Protein AF-A0A2E0RNN4-F1 (afdb_monomer)

Foldseek 3Di:
DDDDDDPPPPDPDPPDPDDDDDDPVRCVVQQDLAAEQEAEPVDPRHPVVVVVVVPDPVSCVRNCNVVVRYHYDHQLVPPPPVRVVSVVVVVVVSVVVVVVVVD

Sequence (103 aa):
MDSSSPASNPEPDEGDNRLREVSYERLDVLAADVMVRLVVPGGEFDEATLAALAEDPLYEEFPAVASGQVVDVDSFAGQGYAGMNALADELERLVAELNTIAG

Radius of gyration: 17.57 Å; Cα contacts (8 Å, |Δi|>4): 78; chains: 1; bounding box: 56×35×47 Å

Solvent-accessible surface area (backbone atoms only — not comparable to full-atom values): 6509 Å² total; per-residue (Å²): 134,91,77,86,70,77,81,74,73,78,72,83,76,88,84,65,93,77,76,78,92,73,56,86,93,50,52,73,82,64,63,34,78,61,41,79,44,65,33,26,88,92,48,89,45,16,70,68,49,53,53,56,49,70,71,38,74,72,49,56,70,28,52,7,51,66,69,66,34,62,45,82,40,77,50,36,86,86,50,59,71,65,20,54,49,53,48,50,54,51,52,52,52,51,54,51,53,55,55,63,74,76,108

Mean predicted aligned error: 10.87 Å

Secondary structure (DSSP, 8-state):
--------PPP--TT--S-----GGGGGGG--SSEEEEE-TTSTT-HHHHHHHTT-HHHHTSHHHHTT-EEEEE--TTSHHHHHHHHHHHHHHHHHHHHHH--

Nearest PDB structures (foldseek):
  2chu-assembly1_A  TM=5.641E-01  e=1.256E+00  Campylobacter jejuni
  5mbu-assembly2_B  TM=5.741E-01  e=1.747E+00  Campylobacter jejuni
  2chu-assembly2_B  TM=5.457E-01  e=1.867E+00  Campylobacter jejuni
  5oah-assembly2_B  TM=5.808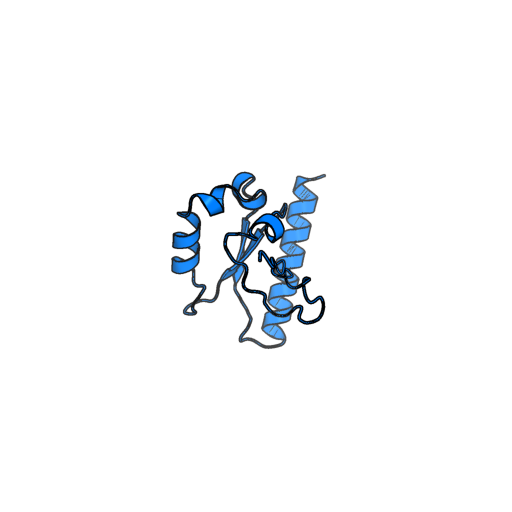E-01  e=2.276E+00  Campylobacter jejuni
  7ums-assembly1_e  TM=3.478E-01  e=4.409E+00  Rotavirus

Structure (mmCIF, N/CA/C/O backbone):
data_AF-A0A2E0RNN4-F1
#
_entry.id   AF-A0A2E0RNN4-F1
#
loop_
_atom_site.group_PDB
_atom_site.id
_atom_site.type_symbol
_atom_site.label_atom_id
_atom_site.label_alt_id
_atom_site.label_comp_id
_atom_site.label_asym_id
_atom_site.label_entity_id
_atom_site.label_seq_id
_atom_site.pdbx_PDB_ins_code
_atom_site.Cartn_x
_atom_site.Cartn_y
_atom_site.Cartn_z
_atom_site.occupancy
_atom_site.B_iso_or_equiv
_atom_site.auth_seq_id
_atom_site.auth_comp_id
_atom_site.auth_asym_id
_atom_site.auth_atom_id
_atom_site.pdbx_PDB_model_num
ATOM 1 N N . MET A 1 1 ? -37.077 -23.885 -24.760 1.00 47.22 1 MET A N 1
ATOM 2 C CA . MET A 1 1 ? -36.433 -24.770 -23.774 1.00 47.22 1 MET A CA 1
ATOM 3 C C . MET A 1 1 ? -35.321 -23.959 -23.164 1.00 47.22 1 MET A C 1
ATOM 5 O O . MET A 1 1 ? -34.410 -23.572 -23.880 1.00 47.22 1 MET A O 1
ATOM 9 N N . ASP A 1 2 ? -35.520 -23.592 -21.906 1.00 45.84 2 ASP A N 1
ATOM 10 C CA . ASP A 1 2 ? -34.534 -22.926 -21.068 1.00 45.84 2 ASP A CA 1
ATOM 11 C C . ASP A 1 2 ? -33.415 -23.925 -20.756 1.00 45.84 2 ASP A C 1
ATOM 13 O O . ASP A 1 2 ? -33.680 -25.098 -20.480 1.00 45.84 2 ASP A O 1
ATOM 17 N N . SER A 1 3 ? -32.167 -23.501 -20.865 1.00 44.75 3 SER A N 1
ATOM 18 C CA . SER A 1 3 ? -31.015 -24.262 -20.385 1.00 44.75 3 SER A CA 1
ATOM 19 C C . SER A 1 3 ? -29.989 -23.246 -19.937 1.00 44.75 3 SER A C 1
ATOM 21 O O . SER A 1 3 ? -29.049 -22.900 -20.646 1.00 44.75 3 SER A O 1
ATOM 23 N N . SER A 1 4 ? -30.251 -22.721 -18.747 1.00 49.09 4 SER A N 1
ATOM 24 C CA . SER A 1 4 ? -29.269 -22.053 -17.919 1.00 49.09 4 SER A CA 1
ATOM 25 C C . SER A 1 4 ? -28.134 -23.044 -17.633 1.00 49.09 4 SER A C 1
ATOM 27 O O . SER A 1 4 ? -28.327 -24.028 -1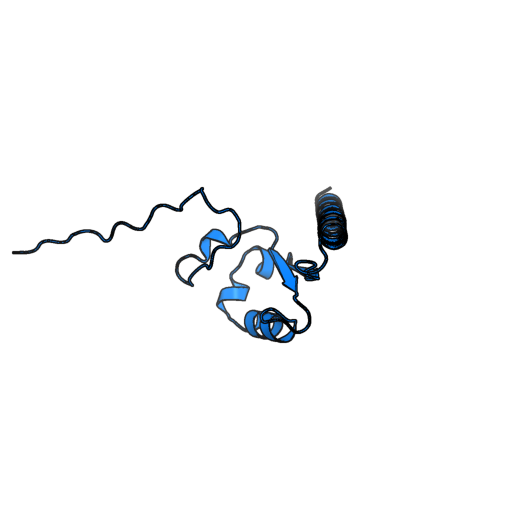6.920 1.00 49.09 4 SER A O 1
ATOM 29 N N . SER A 1 5 ? -26.947 -22.798 -18.177 1.00 49.19 5 SER A N 1
ATOM 30 C CA . SER A 1 5 ? -25.719 -23.236 -17.517 1.00 49.19 5 SER A CA 1
ATOM 31 C C . SER A 1 5 ? -25.315 -22.093 -16.5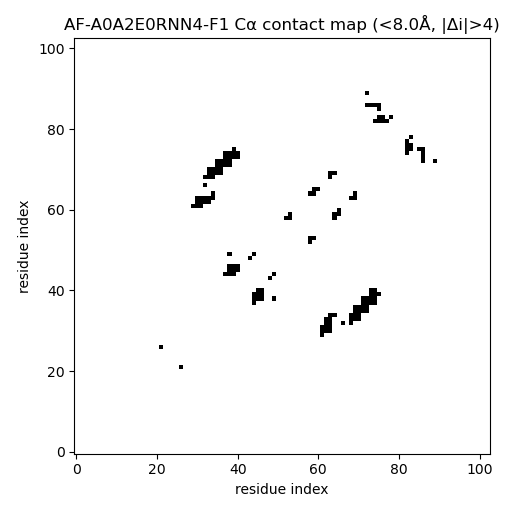92 1.00 49.19 5 SER A C 1
ATOM 33 O O . SER A 1 5 ? -25.102 -20.987 -17.097 1.00 49.19 5 SER A O 1
ATOM 35 N N . PRO A 1 6 ? -25.258 -22.285 -15.262 1.00 44.41 6 PRO A N 1
ATOM 36 C CA . PRO A 1 6 ? -24.675 -21.268 -14.406 1.00 44.41 6 PRO A CA 1
ATOM 37 C C . PRO A 1 6 ? -23.226 -21.095 -14.858 1.00 44.41 6 PRO A C 1
ATOM 39 O O . PRO A 1 6 ? -22.502 -22.083 -14.997 1.00 44.41 6 PRO A O 1
ATOM 42 N N . ALA A 1 7 ? -22.827 -19.856 -15.148 1.00 45.69 7 ALA A N 1
ATOM 43 C CA . ALA A 1 7 ? -21.423 -19.520 -15.281 1.00 45.69 7 ALA A CA 1
ATOM 44 C C . ALA A 1 7 ? -20.757 -19.974 -13.980 1.00 45.69 7 ALA A C 1
ATOM 46 O O . ALA A 1 7 ? -21.003 -19.402 -12.919 1.00 45.69 7 ALA A O 1
ATOM 47 N N . SER A 1 8 ? -20.014 -21.077 -14.041 1.00 44.91 8 SER A N 1
ATOM 48 C CA . SER A 1 8 ? -19.155 -21.490 -12.947 1.00 44.91 8 SER A CA 1
ATOM 49 C C . SER A 1 8 ? -18.188 -20.338 -12.729 1.00 44.91 8 SER A C 1
ATOM 51 O O . SER A 1 8 ? -17.309 -20.114 -13.560 1.00 44.91 8 SER A O 1
ATOM 53 N N . ASN A 1 9 ? -18.396 -19.571 -11.657 1.00 47.72 9 ASN A N 1
ATOM 54 C CA . ASN A 1 9 ? -17.371 -18.665 -11.167 1.00 47.72 9 ASN A CA 1
ATOM 55 C C . ASN A 1 9 ? -16.109 -19.516 -11.003 1.00 47.72 9 ASN A C 1
ATOM 57 O O . ASN A 1 9 ? -16.181 -20.525 -10.294 1.00 47.72 9 ASN A O 1
ATOM 61 N N . PRO A 1 10 ? -14.998 -19.190 -11.682 1.00 46.47 10 PRO A N 1
ATOM 62 C CA . PRO A 1 10 ? -13.769 -19.925 -11.468 1.00 46.47 10 PRO A CA 1
ATOM 63 C C . PRO A 1 10 ? -13.421 -19.805 -9.984 1.00 46.47 10 PRO A C 1
ATOM 65 O O . PRO A 1 10 ? -13.305 -18.694 -9.456 1.00 46.47 10 PRO A O 1
ATOM 68 N N . GLU A 1 11 ? -13.321 -20.952 -9.308 1.00 49.72 11 GLU A N 1
ATOM 69 C CA . GLU A 1 11 ? -12.798 -21.005 -7.948 1.00 49.72 11 GLU A CA 1
ATOM 70 C C . GLU A 1 11 ? -11.431 -20.308 -7.936 1.00 49.72 11 GLU A C 1
ATOM 72 O O . GLU A 1 11 ? -10.687 -20.384 -8.923 1.00 49.72 11 GLU A O 1
ATOM 77 N N . PRO A 1 12 ? -11.110 -19.547 -6.878 1.00 50.25 12 PRO A N 1
ATOM 78 C CA . PRO A 1 12 ? -9.815 -18.906 -6.781 1.00 50.25 12 PRO A CA 1
ATOM 79 C C . PRO A 1 12 ? -8.725 -19.982 -6.823 1.00 50.25 12 PRO A C 1
ATOM 81 O O . PRO A 1 12 ? -8.583 -20.759 -5.890 1.00 50.25 12 PRO A O 1
ATOM 84 N N . ASP A 1 13 ? -7.981 -20.010 -7.928 1.00 50.31 13 ASP A N 1
ATOM 85 C CA . ASP A 1 13 ? -6.767 -20.804 -8.081 1.00 50.31 13 ASP A CA 1
ATOM 86 C C . ASP A 1 13 ? -5.774 -20.387 -6.985 1.00 50.31 13 ASP A C 1
ATOM 88 O O . ASP A 1 13 ? -5.257 -19.269 -6.991 1.00 50.31 13 ASP A O 1
ATOM 92 N N . GLU A 1 14 ? -5.569 -21.269 -6.006 1.00 48.03 14 GLU A N 1
ATOM 93 C CA . GLU A 1 14 ? -4.596 -21.122 -4.913 1.00 48.03 14 GLU A CA 1
ATOM 94 C C . GLU A 1 14 ? -3.139 -21.303 -5.407 1.00 48.03 14 GLU A C 1
ATOM 96 O O . GLU A 1 14 ? -2.200 -21.291 -4.611 1.00 48.03 14 GLU A O 1
ATOM 101 N N . GLY A 1 15 ? -2.933 -21.492 -6.717 1.00 39.06 15 GLY A N 1
ATOM 102 C CA . GLY A 1 15 ? -1.674 -21.926 -7.317 1.00 39.06 15 GLY A CA 1
ATOM 103 C C . GLY A 1 15 ? -0.687 -20.849 -7.774 1.00 39.06 15 GLY A C 1
ATOM 104 O O . GLY A 1 15 ? 0.452 -21.209 -8.071 1.00 39.06 15 GLY A O 1
ATOM 105 N N . ASP A 1 16 ? -1.036 -19.558 -7.815 1.00 45.78 16 ASP A N 1
ATOM 106 C CA . ASP A 1 16 ? -0.094 -18.520 -8.271 1.00 45.78 16 ASP A CA 1
ATOM 107 C C . ASP A 1 16 ? -0.150 -17.259 -7.394 1.00 45.78 16 ASP A C 1
ATOM 109 O O . ASP A 1 16 ? -0.796 -16.258 -7.697 1.00 45.78 16 ASP A O 1
ATOM 113 N N . ASN A 1 17 ? 0.574 -17.310 -6.272 1.00 48.09 17 ASN A N 1
ATOM 114 C CA . ASN A 1 17 ? 0.767 -16.216 -5.305 1.00 48.09 17 ASN A CA 1
ATOM 115 C C . ASN A 1 17 ? 1.552 -15.012 -5.865 1.00 48.09 17 ASN A C 1
ATOM 117 O O . ASN A 1 17 ? 2.185 -14.285 -5.100 1.00 48.09 17 ASN A O 1
ATOM 121 N N . ARG A 1 18 ? 1.626 -14.831 -7.187 1.00 64.81 18 ARG A N 1
ATOM 122 C CA . ARG A 1 18 ? 2.579 -13.889 -7.776 1.00 64.81 18 ARG A CA 1
ATOM 123 C C . ARG A 1 18 ? 1.991 -12.512 -7.970 1.00 64.81 18 ARG A C 1
ATOM 125 O O . ARG A 1 18 ? 2.527 -11.588 -7.380 1.00 64.81 18 ARG A O 1
ATOM 132 N N . LEU A 1 19 ? 0.900 -12.369 -8.706 1.00 67.75 19 LEU A N 1
ATOM 133 C CA . LEU A 1 19 ? 0.138 -11.128 -8.842 1.00 67.75 19 LEU A CA 1
ATOM 134 C C . LEU A 1 19 ? -1.245 -11.520 -9.364 1.00 67.75 19 LEU A C 1
ATOM 136 O O . LEU A 1 19 ? -1.335 -12.299 -10.312 1.00 67.75 19 LEU A O 1
ATOM 140 N N . ARG A 1 20 ? -2.316 -10.994 -8.767 1.00 74.12 20 ARG A N 1
ATOM 141 C CA . ARG A 1 20 ? -3.678 -11.221 -9.256 1.00 74.12 20 ARG A CA 1
ATOM 142 C C . ARG A 1 20 ? -4.331 -9.885 -9.546 1.00 74.12 20 ARG A C 1
ATOM 144 O O . ARG A 1 20 ? -4.521 -9.086 -8.636 1.00 74.12 20 ARG A O 1
ATOM 151 N N . GLU A 1 21 ? -4.689 -9.669 -10.803 1.00 80.94 21 GLU A N 1
ATOM 152 C CA . GLU A 1 21 ? -5.560 -8.559 -11.169 1.00 80.94 21 GLU A CA 1
ATOM 153 C C . GLU A 1 21 ? -6.952 -8.819 -10.583 1.00 80.94 21 GLU A C 1
ATOM 155 O O . GLU A 1 21 ? -7.520 -9.909 -10.730 1.00 80.94 21 GLU A O 1
ATOM 160 N N . VAL A 1 22 ? -7.479 -7.831 -9.866 1.00 79.62 22 VAL A N 1
ATOM 161 C CA . VAL A 1 22 ? -8.788 -7.898 -9.216 1.00 79.62 22 VAL A CA 1
ATOM 162 C C . VAL A 1 22 ? -9.714 -6.934 -9.943 1.00 79.62 22 VAL A C 1
ATOM 164 O O . VAL A 1 22 ? -9.388 -5.762 -10.104 1.00 79.62 22 VAL A O 1
ATOM 167 N N . SER A 1 23 ? -10.858 -7.434 -10.409 1.00 80.31 23 SER A N 1
ATOM 168 C CA . SER A 1 23 ? -11.886 -6.590 -11.016 1.00 80.31 23 SER A CA 1
ATOM 169 C C . SER A 1 23 ? -12.709 -5.862 -9.946 1.00 80.31 23 SER A C 1
ATOM 171 O O . SER A 1 23 ? -12.749 -6.282 -8.787 1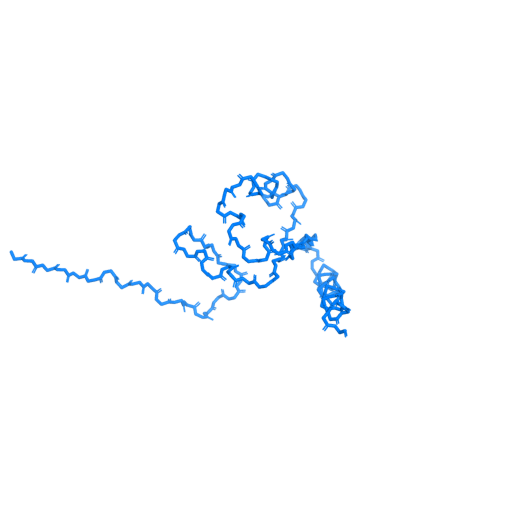.00 80.31 23 SER A O 1
ATOM 173 N N . TYR A 1 24 ? -13.414 -4.796 -10.334 1.00 73.62 24 TYR A N 1
ATOM 174 C CA . TYR A 1 24 ? -14.256 -3.999 -9.430 1.00 73.62 24 TYR A CA 1
ATOM 175 C C . TYR A 1 24 ? -15.355 -4.816 -8.719 1.00 73.62 24 TYR A C 1
ATOM 177 O O . TYR A 1 24 ? -15.804 -4.451 -7.638 1.00 73.62 24 TYR A O 1
ATOM 185 N N . GLU A 1 25 ? -15.789 -5.950 -9.271 1.00 77.88 25 GLU A N 1
ATOM 186 C CA . GLU A 1 25 ? -16.782 -6.821 -8.628 1.00 77.88 25 GLU A CA 1
ATOM 187 C C . GLU A 1 25 ? -16.205 -7.660 -7.479 1.00 77.88 25 GLU A C 1
ATOM 189 O O . GLU A 1 25 ? -16.956 -8.310 -6.755 1.00 77.88 25 GLU A O 1
ATOM 194 N N . ARG A 1 26 ? -14.877 -7.679 -7.331 1.00 79.94 26 ARG A N 1
ATOM 195 C CA . ARG A 1 26 ? -14.144 -8.505 -6.367 1.00 79.94 26 ARG A CA 1
ATOM 196 C C . ARG A 1 26 ? -13.309 -7.697 -5.380 1.00 79.94 26 ARG A C 1
ATOM 198 O O . ARG A 1 26 ? -12.353 -8.214 -4.811 1.00 79.94 26 ARG A O 1
ATOM 205 N N . LEU A 1 27 ? -13.665 -6.432 -5.167 1.00 77.00 27 LEU A N 1
ATOM 206 C CA . LEU A 1 27 ? -12.979 -5.545 -4.221 1.00 77.00 27 LEU A CA 1
ATOM 207 C C . LEU A 1 27 ? -13.027 -6.056 -2.773 1.00 77.00 27 LEU A C 1
ATOM 209 O O . LEU A 1 27 ? -12.185 -5.675 -1.966 1.00 77.00 27 LEU A O 1
ATOM 213 N N . ASP A 1 28 ? -13.950 -6.964 -2.453 1.00 80.31 28 ASP A N 1
ATOM 214 C CA . ASP A 1 28 ? -14.044 -7.628 -1.153 1.00 80.31 28 ASP A CA 1
ATOM 215 C C . ASP A 1 28 ? -12.744 -8.334 -0.744 1.00 80.31 28 ASP A C 1
ATOM 217 O O . ASP A 1 28 ? -12.425 -8.394 0.440 1.00 80.31 28 ASP A O 1
ATOM 221 N N . VAL A 1 29 ? -11.939 -8.805 -1.702 1.00 80.75 29 VAL A N 1
ATOM 222 C CA . VAL A 1 29 ? -10.642 -9.429 -1.385 1.00 80.75 29 VAL A CA 1
ATOM 223 C C . VAL A 1 29 ? -9.563 -8.444 -0.954 1.00 80.75 29 VAL A C 1
ATOM 225 O O . VAL A 1 29 ? -8.540 -8.861 -0.419 1.00 80.75 29 VAL A O 1
ATOM 228 N N . LEU A 1 30 ? -9.779 -7.153 -1.199 1.00 79.75 30 LEU A N 1
ATOM 229 C CA . LEU A 1 30 ? -8.907 -6.064 -0.765 1.00 79.75 30 LEU A CA 1
ATOM 230 C C . LEU A 1 30 ? -9.398 -5.435 0.549 1.00 79.75 30 LEU A C 1
ATOM 232 O O . LEU A 1 30 ? -8.801 -4.470 1.023 1.00 79.75 30 LEU A O 1
ATOM 236 N N . ALA A 1 31 ? -10.463 -5.978 1.155 1.00 84.31 31 ALA A N 1
ATOM 237 C CA . ALA A 1 31 ? -10.972 -5.553 2.455 1.00 84.31 31 ALA A CA 1
ATOM 238 C C . ALA A 1 31 ? -10.038 -6.015 3.588 1.00 84.31 31 ALA A C 1
ATOM 240 O O . ALA A 1 31 ? -10.328 -6.959 4.321 1.00 84.31 31 ALA A O 1
ATOM 241 N N . ALA A 1 32 ? -8.894 -5.348 3.705 1.00 86.25 32 ALA A N 1
ATOM 242 C CA . ALA A 1 32 ? -7.894 -5.565 4.740 1.00 86.25 32 ALA A CA 1
ATOM 243 C C . ALA A 1 32 ? -7.859 -4.390 5.726 1.00 86.25 32 ALA A C 1
ATOM 245 O O . ALA A 1 32 ? -8.226 -3.265 5.380 1.00 86.25 32 ALA A O 1
ATOM 246 N N . ASP A 1 33 ? -7.375 -4.648 6.942 1.00 87.81 33 ASP A N 1
ATOM 247 C CA . ASP A 1 33 ? -7.153 -3.611 7.959 1.00 87.81 33 ASP A CA 1
ATOM 248 C C . ASP A 1 33 ? -5.992 -2.676 7.592 1.00 87.81 33 ASP A C 1
ATOM 250 O O . ASP A 1 33 ? -5.957 -1.530 8.028 1.00 87.81 33 ASP A O 1
ATOM 254 N N . VAL A 1 34 ? -5.043 -3.164 6.786 1.00 87.50 34 VAL A N 1
ATOM 255 C CA . VAL A 1 34 ? -3.863 -2.425 6.327 1.00 87.50 34 VAL A CA 1
ATOM 256 C C . VAL A 1 34 ? -3.688 -2.645 4.832 1.00 87.50 34 VAL A C 1
ATOM 258 O O . VAL A 1 34 ? -3.751 -3.778 4.353 1.00 87.50 34 VAL A O 1
ATOM 261 N N . MET A 1 35 ? -3.431 -1.564 4.100 1.00 88.44 35 MET A N 1
ATOM 262 C CA . MET A 1 35 ? -3.140 -1.592 2.671 1.00 88.44 35 MET A CA 1
ATOM 263 C C . MET A 1 35 ? -1.699 -1.155 2.429 1.00 88.44 35 MET A C 1
ATOM 265 O O . MET A 1 35 ? -1.310 -0.052 2.803 1.00 88.44 35 MET A O 1
ATOM 269 N N . VAL A 1 36 ? -0.920 -2.009 1.767 1.00 86.56 36 VAL A N 1
ATOM 270 C CA . VAL A 1 36 ? 0.438 -1.683 1.318 1.00 86.56 36 VAL A CA 1
ATOM 271 C C . VAL A 1 36 ? 0.403 -1.439 -0.185 1.00 86.56 36 VAL A C 1
ATOM 273 O O . VAL A 1 36 ? 0.044 -2.335 -0.950 1.00 86.56 36 VAL A O 1
ATOM 276 N N . ARG A 1 37 ? 0.777 -0.234 -0.614 1.00 86.81 37 ARG A N 1
ATOM 277 C CA . ARG A 1 37 ? 0.881 0.136 -2.027 1.00 86.81 37 ARG A CA 1
ATOM 278 C C . ARG A 1 37 ? 2.340 0.101 -2.443 1.00 86.81 37 ARG A C 1
ATOM 280 O O . ARG A 1 37 ? 3.185 0.740 -1.828 1.00 86.81 37 ARG A O 1
ATOM 287 N N . LEU A 1 38 ? 2.631 -0.655 -3.494 1.00 82.69 38 LEU A N 1
ATOM 288 C CA . LEU A 1 38 ? 3.976 -0.738 -4.048 1.00 82.69 38 LEU A CA 1
ATOM 289 C C . LEU A 1 38 ? 4.157 0.354 -5.106 1.00 82.69 38 LEU A C 1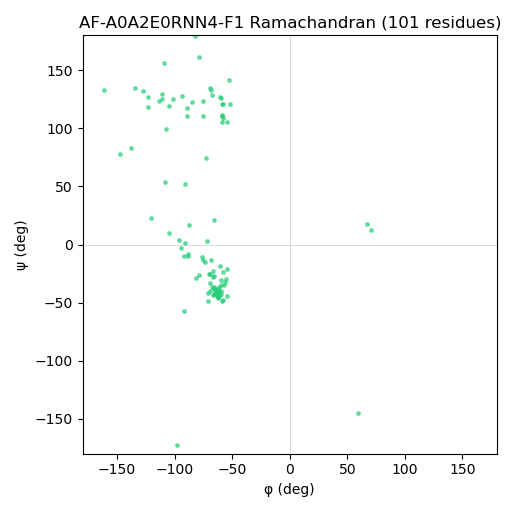
ATOM 291 O O . LEU A 1 38 ? 3.566 0.270 -6.180 1.00 82.69 38 LEU A O 1
ATOM 295 N N . VAL A 1 39 ? 4.981 1.356 -4.811 1.00 84.69 39 VAL A N 1
ATOM 296 C CA . VAL A 1 39 ? 5.299 2.458 -5.730 1.00 84.69 39 VAL A CA 1
ATOM 297 C C . VAL A 1 39 ? 6.430 2.020 -6.649 1.00 84.69 39 VAL A C 1
ATOM 299 O O . VAL A 1 39 ? 7.500 1.667 -6.177 1.00 84.69 39 VAL A O 1
ATOM 302 N N . VAL A 1 40 ? 6.253 2.046 -7.966 1.00 82.12 40 VAL A N 1
ATOM 303 C CA . VAL A 1 40 ? 7.335 1.762 -8.924 1.00 82.12 40 VAL A CA 1
ATOM 304 C C . VAL A 1 40 ? 7.759 3.078 -9.584 1.00 82.12 40 VAL A C 1
ATOM 306 O O . VAL A 1 40 ? 7.091 3.509 -10.526 1.00 82.12 40 VAL A O 1
ATOM 309 N N . PRO A 1 41 ? 8.858 3.733 -9.154 1.00 75.94 41 PRO A N 1
ATOM 310 C CA . PRO A 1 41 ? 9.269 5.010 -9.733 1.00 75.94 41 PRO A CA 1
ATOM 311 C C . PRO A 1 41 ? 9.523 4.905 -11.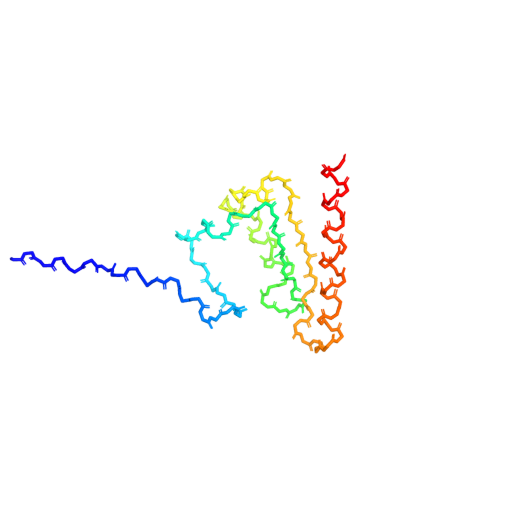242 1.00 75.94 41 PRO A C 1
ATOM 313 O O . PRO A 1 41 ? 10.368 4.128 -11.691 1.00 75.94 41 PRO A O 1
ATOM 316 N N . GLY A 1 42 ? 8.785 5.691 -12.032 1.00 73.06 42 GLY A N 1
ATOM 317 C CA . GLY A 1 42 ? 8.859 5.675 -13.498 1.00 73.06 42 GLY A CA 1
ATOM 318 C C . GLY A 1 42 ? 8.279 4.417 -14.161 1.00 73.06 42 GLY A C 1
ATOM 319 O O . GLY A 1 42 ? 8.532 4.193 -15.346 1.00 73.06 42 GLY A O 1
ATOM 320 N N . GLY A 1 43 ? 7.552 3.588 -13.406 1.00 77.19 43 GLY A N 1
ATOM 321 C CA . GLY A 1 43 ? 6.780 2.453 -13.905 1.00 77.19 43 GLY A CA 1
ATOM 322 C C . GLY A 1 43 ? 5.295 2.781 -14.085 1.00 77.19 43 GLY A C 1
ATOM 323 O O . GLY A 1 43 ? 4.870 3.920 -13.950 1.00 77.19 43 GLY A O 1
ATOM 324 N N . GLU A 1 44 ? 4.497 1.756 -14.384 1.00 75.56 44 GLU A N 1
ATOM 325 C CA . GLU A 1 44 ? 3.039 1.876 -14.566 1.00 75.56 44 GLU A CA 1
ATOM 326 C C . GLU A 1 44 ? 2.297 2.238 -13.262 1.00 75.56 44 GLU A C 1
ATOM 328 O O . GLU A 1 44 ? 1.273 2.919 -13.288 1.00 75.56 44 GLU A O 1
ATOM 333 N N . PHE A 1 45 ? 2.859 1.841 -12.117 1.00 80.19 45 PHE A N 1
ATOM 334 C CA . PHE A 1 45 ? 2.329 2.089 -10.772 1.00 80.19 45 PHE A CA 1
ATOM 335 C C . PHE A 1 45 ? 3.176 3.129 -10.028 1.00 80.19 45 PHE A C 1
ATOM 337 O O . PHE A 1 45 ? 3.709 2.859 -8.952 1.00 80.19 45 PHE A O 1
ATOM 344 N N . ASP A 1 46 ? 3.379 4.293 -10.640 1.00 82.88 46 ASP A N 1
ATOM 345 C CA . ASP A 1 46 ? 4.086 5.406 -10.010 1.00 82.88 46 ASP A CA 1
ATOM 346 C C . ASP A 1 46 ? 3.170 6.232 -9.081 1.00 82.88 46 ASP A C 1
ATOM 348 O O . ASP A 1 46 ? 1.980 5.949 -8.913 1.00 82.88 46 ASP A O 1
ATOM 352 N N . GLU A 1 47 ? 3.732 7.267 -8.453 1.00 83.75 47 GLU A N 1
ATOM 353 C CA . GLU A 1 47 ? 2.994 8.154 -7.545 1.00 83.75 47 GLU A CA 1
ATOM 354 C C . GLU A 1 47 ? 1.776 8.814 -8.208 1.00 83.75 47 GLU A C 1
ATOM 356 O O . GLU A 1 47 ? 0.755 9.014 -7.551 1.00 83.75 47 GLU A O 1
ATOM 361 N N . ALA A 1 48 ? 1.854 9.143 -9.502 1.00 86.94 48 ALA A N 1
ATOM 362 C CA . ALA A 1 48 ? 0.761 9.800 -10.207 1.00 86.94 48 ALA A CA 1
ATOM 363 C C . ALA A 1 48 ? -0.412 8.837 -10.423 1.00 86.94 48 ALA A C 1
ATOM 365 O O . ALA A 1 48 ? -1.564 9.216 -10.202 1.00 86.94 48 ALA A O 1
ATOM 366 N N . THR A 1 49 ? -0.130 7.583 -10.787 1.00 86.06 49 THR A N 1
ATOM 367 C CA . THR A 1 49 ? -1.155 6.536 -10.892 1.00 86.06 49 THR A CA 1
ATOM 368 C C . THR A 1 49 ? -1.834 6.286 -9.542 1.00 86.06 49 THR A C 1
ATOM 370 O O . THR A 1 49 ? -3.061 6.205 -9.472 1.00 86.06 49 THR A O 1
ATOM 373 N N . LEU A 1 50 ? -1.067 6.208 -8.450 1.00 85.19 50 LEU A N 1
ATOM 374 C CA . LEU A 1 50 ? -1.632 5.997 -7.111 1.00 85.19 50 LEU A CA 1
ATOM 375 C C . LEU A 1 50 ? -2.425 7.207 -6.599 1.00 85.19 50 LEU A C 1
ATOM 377 O O . LEU A 1 50 ? -3.416 7.027 -5.891 1.00 85.19 50 LEU A O 1
ATOM 381 N N . ALA A 1 51 ? -2.023 8.425 -6.966 1.00 86.69 51 ALA A N 1
ATOM 382 C CA . ALA A 1 51 ? -2.788 9.633 -6.673 1.00 86.69 51 ALA A CA 1
ATOM 383 C C . ALA A 1 51 ? -4.137 9.634 -7.406 1.00 86.69 51 ALA A C 1
ATOM 385 O O . ALA A 1 51 ? -5.152 9.946 -6.795 1.00 86.69 51 ALA A O 1
ATOM 386 N N . ALA A 1 52 ? -4.169 9.215 -8.675 1.00 87.25 52 ALA A N 1
ATOM 387 C CA . ALA A 1 52 ? -5.416 9.087 -9.429 1.00 87.25 52 ALA A CA 1
ATOM 388 C C . ALA A 1 52 ? -6.348 8.015 -8.837 1.00 87.25 52 ALA A C 1
ATOM 390 O O . ALA A 1 52 ? -7.556 8.222 -8.769 1.00 87.25 52 ALA A O 1
ATOM 391 N N . LEU A 1 53 ? -5.797 6.892 -8.360 1.00 84.31 53 LEU A N 1
ATOM 392 C CA . LEU A 1 53 ? -6.576 5.872 -7.650 1.00 84.31 53 LEU A CA 1
ATOM 393 C C . LEU A 1 53 ? -7.207 6.429 -6.365 1.00 84.31 53 LEU A C 1
ATOM 395 O O . LEU A 1 53 ? -8.333 6.074 -6.035 1.00 84.31 53 LEU A O 1
ATOM 399 N N . ALA A 1 54 ? -6.508 7.323 -5.661 1.00 84.12 54 ALA A N 1
ATOM 400 C CA . ALA A 1 54 ? -7.018 7.948 -4.443 1.00 84.12 54 ALA A CA 1
ATOM 401 C C . ALA A 1 54 ? -8.196 8.911 -4.681 1.00 84.12 54 ALA A C 1
ATOM 403 O O . ALA A 1 54 ? -8.860 9.288 -3.720 1.00 84.12 54 ALA A O 1
ATOM 404 N N . GLU A 1 55 ? -8.467 9.301 -5.930 1.00 87.50 55 GLU A N 1
ATOM 405 C CA . GLU A 1 55 ? -9.642 10.096 -6.308 1.00 87.50 55 GLU A CA 1
ATOM 406 C C . GLU A 1 55 ? -10.873 9.225 -6.647 1.00 87.50 55 GLU A C 1
ATOM 408 O O . GLU A 1 55 ? -11.965 9.763 -6.845 1.00 87.50 55 GLU A O 1
ATOM 413 N N . ASP A 1 56 ? -10.727 7.894 -6.729 1.00 86.06 56 ASP A N 1
ATOM 414 C CA . ASP A 1 56 ? -11.834 6.966 -6.996 1.00 86.06 56 ASP A CA 1
ATOM 415 C C . ASP A 1 56 ? -12.708 6.799 -5.732 1.00 86.06 56 ASP A C 1
ATOM 417 O O . ASP A 1 56 ? -12.201 6.372 -4.692 1.00 86.06 56 ASP A O 1
ATOM 421 N N . PRO A 1 57 ? -14.029 7.064 -5.786 1.00 86.81 57 PRO A N 1
ATOM 422 C CA . PRO A 1 57 ? -14.913 6.878 -4.636 1.00 86.81 57 PRO A CA 1
ATOM 423 C C . PRO A 1 57 ? -14.893 5.460 -4.052 1.00 86.81 57 PRO A C 1
ATOM 425 O O . PRO A 1 57 ? -15.041 5.298 -2.845 1.00 86.81 57 PRO A O 1
ATOM 428 N N . LEU A 1 58 ? -14.684 4.429 -4.880 1.00 84.44 58 LEU A N 1
ATOM 429 C CA . LEU A 1 58 ? -14.600 3.044 -4.404 1.00 84.44 58 LEU A CA 1
ATOM 430 C C . LEU A 1 58 ? -13.325 2.789 -3.600 1.00 84.44 58 LEU A C 1
ATOM 432 O O . LEU A 1 58 ? -13.301 1.901 -2.750 1.00 84.44 58 LEU A O 1
ATOM 436 N N . TYR A 1 59 ? -12.271 3.568 -3.839 1.00 85.31 59 TYR A N 1
ATOM 437 C CA . TYR A 1 59 ? -11.042 3.475 -3.066 1.00 85.31 59 TYR A CA 1
ATOM 438 C C . TYR A 1 59 ? -11.255 3.938 -1.617 1.00 85.31 59 TYR A C 1
ATOM 440 O O . TYR A 1 59 ? -10.735 3.320 -0.690 1.00 85.31 59 TYR A O 1
ATOM 448 N N . GLU A 1 60 ? -12.080 4.966 -1.396 1.00 87.19 60 GLU A N 1
ATOM 449 C CA . GLU A 1 60 ? -12.430 5.444 -0.049 1.00 87.19 60 GLU A CA 1
ATOM 450 C C . GLU A 1 60 ? -13.253 4.424 0.759 1.00 87.19 60 GLU A C 1
ATOM 452 O O . GLU A 1 60 ? -13.240 4.459 1.991 1.00 87.19 60 GLU A O 1
ATOM 457 N N . GLU A 1 61 ? -13.943 3.493 0.090 1.00 87.69 61 GLU A N 1
ATOM 458 C CA . GLU A 1 61 ? -14.748 2.453 0.742 1.00 87.69 61 GLU A CA 1
ATOM 459 C C . GLU A 1 61 ? -13.901 1.326 1.356 1.00 87.69 61 GLU A C 1
ATOM 461 O O . GLU A 1 61 ? -14.404 0.543 2.169 1.00 87.69 61 GLU A O 1
ATOM 466 N N . PHE A 1 62 ? -12.609 1.235 1.020 1.00 88.75 62 PHE A N 1
ATOM 467 C CA . PHE A 1 62 ? -11.739 0.217 1.597 1.00 88.75 62 PHE A CA 1
ATOM 468 C C . PHE A 1 62 ? -11.490 0.460 3.094 1.00 88.75 62 PHE A C 1
ATOM 470 O O . PHE A 1 62 ? -11.098 1.566 3.473 1.00 88.75 62 PHE A O 1
ATOM 477 N N . PRO A 1 63 ? -11.600 -0.572 3.959 1.00 90.69 63 PRO A N 1
ATOM 478 C CA . PRO A 1 63 ? -11.405 -0.419 5.403 1.00 90.69 63 PRO A CA 1
ATOM 479 C C . PRO A 1 63 ? -10.060 0.214 5.787 1.00 90.69 63 PRO A C 1
ATOM 481 O O . PRO A 1 63 ? -10.024 1.135 6.605 1.00 90.69 63 PRO A O 1
ATOM 484 N N . ALA A 1 64 ? -8.963 -0.220 5.161 1.00 90.06 64 ALA A N 1
ATOM 485 C CA . ALA A 1 64 ? -7.637 0.370 5.338 1.00 90.06 64 ALA A CA 1
ATOM 486 C C . ALA A 1 64 ? -7.583 1.857 4.945 1.00 90.06 64 ALA A C 1
ATOM 488 O O . ALA A 1 64 ? -6.964 2.655 5.641 1.00 90.06 64 ALA A O 1
ATOM 489 N N . VAL A 1 65 ? -8.258 2.262 3.865 1.00 90.38 65 VAL A N 1
ATOM 490 C CA . VAL A 1 65 ? -8.281 3.665 3.417 1.00 90.38 65 VAL A CA 1
ATOM 491 C C . VAL A 1 65 ? -9.111 4.513 4.375 1.00 90.38 65 VAL A C 1
ATOM 493 O O . VAL A 1 65 ? -8.626 5.526 4.880 1.00 90.38 65 VAL A O 1
ATOM 496 N N . ALA A 1 66 ? -10.318 4.057 4.715 1.00 89.56 66 ALA A N 1
ATOM 497 C CA . ALA A 1 66 ? -11.216 4.739 5.643 1.00 89.56 66 ALA A CA 1
ATOM 498 C C . ALA A 1 66 ? -10.612 4.915 7.050 1.00 89.56 66 ALA A C 1
ATOM 500 O O . ALA A 1 66 ? -10.909 5.889 7.743 1.00 89.56 66 ALA A O 1
ATOM 501 N N . SER A 1 67 ? -9.750 3.990 7.476 1.00 88.44 67 SER A N 1
ATOM 502 C CA . SER A 1 67 ? -9.032 4.051 8.757 1.00 88.44 67 SER A CA 1
ATOM 503 C C . SER A 1 67 ? -7.663 4.743 8.679 1.00 88.44 67 SER A C 1
ATOM 505 O O . SER A 1 67 ? -6.965 4.842 9.693 1.00 88.44 67 SER A O 1
ATOM 507 N N . GLY A 1 68 ? -7.264 5.237 7.501 1.00 88.31 68 GLY A N 1
ATOM 508 C CA . GLY A 1 68 ? -5.961 5.865 7.274 1.00 88.31 68 GLY A CA 1
ATOM 509 C C . GLY A 1 68 ? -4.768 4.906 7.389 1.00 88.31 68 GLY A C 1
ATOM 510 O O . GLY A 1 68 ? -3.641 5.363 7.549 1.00 88.31 68 GLY A O 1
ATOM 511 N N . GLN A 1 69 ? -4.997 3.594 7.323 1.00 88.50 69 GLN A N 1
ATOM 512 C CA . GLN A 1 69 ? -3.991 2.529 7.393 1.00 88.50 69 GLN A CA 1
ATOM 513 C C . GLN A 1 69 ? -3.478 2.141 5.997 1.00 88.50 69 GLN A C 1
ATOM 515 O O . GLN A 1 69 ? -3.481 0.972 5.603 1.00 88.50 69 GLN A O 1
ATOM 520 N N . VAL A 1 70 ? -3.044 3.140 5.230 1.00 88.19 70 VAL A N 1
ATOM 521 C CA . VAL A 1 70 ? -2.437 2.957 3.906 1.00 88.19 70 VAL A CA 1
ATOM 522 C C . VAL A 1 70 ? -0.967 3.321 3.992 1.00 88.19 70 VAL A C 1
ATOM 524 O O . VAL A 1 70 ? -0.631 4.401 4.476 1.00 88.19 70 VAL A O 1
ATOM 527 N N . VAL A 1 71 ? -0.098 2.440 3.504 1.00 86.31 71 VAL A N 1
ATOM 528 C CA . VAL A 1 71 ? 1.346 2.671 3.493 1.00 86.31 71 VAL A CA 1
ATOM 529 C C . VAL A 1 71 ? 1.912 2.464 2.104 1.00 86.31 71 VAL A C 1
ATOM 531 O O . VAL A 1 71 ? 1.645 1.456 1.452 1.00 86.31 71 VAL A O 1
ATOM 534 N N . ASP A 1 72 ? 2.719 3.428 1.683 1.00 85.25 72 ASP A N 1
ATOM 535 C CA . ASP A 1 72 ? 3.446 3.384 0.425 1.00 85.25 72 ASP A CA 1
ATOM 536 C C . ASP A 1 72 ? 4.830 2.811 0.668 1.00 85.25 72 ASP A C 1
ATOM 538 O O . ASP A 1 72 ? 5.563 3.269 1.543 1.00 85.25 72 ASP A O 1
ATOM 542 N N . VAL A 1 73 ? 5.174 1.795 -0.111 1.00 81.06 73 VAL A N 1
ATOM 543 C CA . VAL A 1 73 ? 6.472 1.139 -0.069 1.00 81.06 73 VAL A CA 1
ATOM 544 C C . VAL A 1 73 ? 7.072 1.207 -1.457 1.00 81.06 73 VAL A C 1
ATOM 546 O O . VAL A 1 73 ? 6.455 0.778 -2.434 1.00 81.06 73 VAL A O 1
ATOM 549 N N . ASP A 1 74 ? 8.294 1.719 -1.550 1.00 79.31 74 ASP A N 1
ATOM 550 C CA . ASP A 1 74 ? 9.030 1.702 -2.805 1.00 79.31 74 ASP A CA 1
ATOM 551 C C . ASP A 1 74 ? 9.215 0.258 -3.281 1.00 79.31 74 ASP A C 1
ATOM 553 O O . ASP A 1 74 ? 9.701 -0.630 -2.579 1.00 79.31 74 ASP A O 1
ATOM 557 N N . SER A 1 75 ? 8.807 0.005 -4.514 1.00 71.56 75 SER A N 1
ATOM 558 C CA . SER A 1 75 ? 8.916 -1.289 -5.151 1.00 71.56 75 SE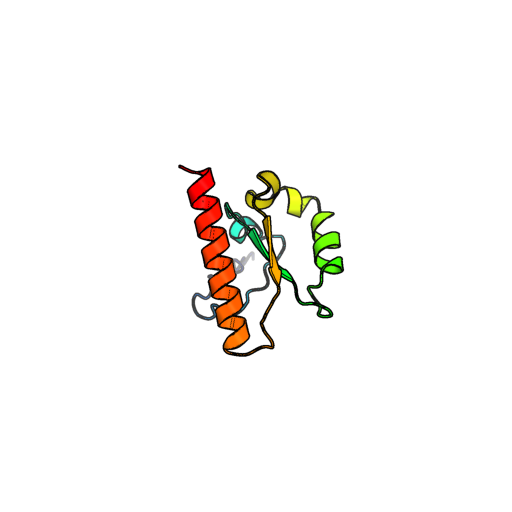R A CA 1
ATOM 559 C C . SER A 1 75 ? 10.357 -1.523 -5.558 1.00 71.56 75 SER A C 1
ATOM 561 O O . SER A 1 75 ? 10.889 -0.948 -6.511 1.00 71.56 75 SER A O 1
ATOM 563 N N . PHE A 1 76 ? 10.987 -2.461 -4.866 1.00 68.44 76 PHE A N 1
ATOM 564 C CA . PHE A 1 76 ? 12.330 -2.907 -5.194 1.00 68.44 76 PHE A CA 1
ATOM 565 C C . PHE A 1 76 ? 12.359 -4.037 -6.233 1.00 68.44 76 PHE A C 1
ATOM 567 O O . PHE A 1 76 ? 13.375 -4.725 -6.367 1.00 68.44 76 PHE A O 1
ATOM 574 N N . ALA A 1 77 ? 11.262 -4.252 -6.971 1.00 59.44 77 ALA A N 1
ATOM 575 C CA . ALA A 1 77 ? 11.064 -5.395 -7.867 1.00 59.44 77 ALA A CA 1
ATOM 576 C C . ALA A 1 77 ? 12.178 -5.580 -8.925 1.00 59.44 77 ALA A C 1
ATOM 578 O O . ALA A 1 77 ? 12.381 -6.687 -9.419 1.00 59.44 77 ALA A O 1
ATOM 579 N N . GLY A 1 78 ? 12.952 -4.532 -9.234 1.00 60.00 78 GLY A N 1
ATOM 580 C CA . GLY A 1 78 ? 14.105 -4.587 -10.142 1.00 60.00 78 GLY A CA 1
ATOM 581 C C . GLY A 1 78 ? 15.483 -4.810 -9.495 1.00 60.00 78 GLY A C 1
ATOM 582 O O . GLY A 1 78 ? 16.469 -4.901 -10.223 1.00 60.00 78 GLY A O 1
ATOM 583 N N . GLN A 1 79 ? 15.602 -4.880 -8.163 1.00 68.25 79 GLN A N 1
ATOM 584 C CA . GLN A 1 79 ? 16.897 -4.783 -7.458 1.00 68.25 79 GLN A CA 1
ATOM 585 C C . GLN A 1 79 ? 17.452 -6.114 -6.910 1.00 68.25 79 GLN A C 1
ATOM 587 O O . GLN A 1 79 ? 18.438 -6.129 -6.167 1.00 68.25 79 GLN A O 1
ATOM 592 N N . GLY A 1 80 ? 16.854 -7.254 -7.268 1.00 74.88 80 GLY A N 1
ATOM 593 C CA . GLY A 1 80 ? 17.307 -8.571 -6.802 1.00 74.88 80 GLY A CA 1
ATOM 594 C C . GLY A 1 80 ? 17.269 -8.704 -5.271 1.00 74.88 80 GLY A C 1
ATOM 595 O O . GLY A 1 80 ? 16.390 -8.151 -4.616 1.00 74.88 80 GLY A O 1
ATOM 596 N N . TYR A 1 81 ? 18.221 -9.435 -4.681 1.00 79.81 81 TYR A N 1
ATOM 597 C CA . TYR A 1 81 ? 18.231 -9.706 -3.233 1.00 79.81 81 TYR A CA 1
ATOM 598 C C . TYR A 1 81 ? 18.297 -8.449 -2.357 1.00 79.81 81 TYR A C 1
ATOM 600 O O . TYR A 1 81 ? 17.688 -8.426 -1.294 1.00 79.81 81 TYR A O 1
ATOM 608 N N . ALA A 1 82 ? 19.005 -7.403 -2.794 1.00 76.88 82 ALA A N 1
ATOM 609 C CA . ALA A 1 82 ? 19.092 -6.154 -2.037 1.00 76.88 82 ALA A CA 1
ATOM 610 C C . ALA A 1 82 ? 17.715 -5.488 -1.912 1.00 76.88 82 ALA A C 1
ATOM 612 O O . ALA A 1 82 ? 17.339 -5.037 -0.836 1.00 76.88 82 ALA A O 1
ATOM 613 N N . GLY A 1 83 ? 16.944 -5.517 -2.999 1.00 77.06 83 GLY A N 1
ATOM 614 C CA . GLY A 1 83 ? 15.581 -5.018 -3.009 1.00 77.06 83 GLY A CA 1
ATOM 615 C C . GLY A 1 83 ? 14.626 -5.808 -2.126 1.00 77.06 83 GLY A C 1
ATOM 616 O O . GLY A 1 83 ? 13.823 -5.232 -1.403 1.00 77.06 83 GLY A O 1
ATOM 617 N N . MET A 1 84 ? 14.732 -7.137 -2.152 1.00 78.81 84 MET A N 1
ATOM 618 C CA . MET A 1 84 ? 13.895 -7.992 -1.305 1.00 78.81 84 MET A CA 1
ATOM 619 C C . MET A 1 84 ? 14.197 -7.801 0.185 1.00 78.81 84 MET A C 1
ATOM 621 O O . MET A 1 84 ? 13.271 -7.811 0.988 1.00 78.81 84 MET A O 1
ATOM 625 N N . ASN A 1 85 ? 15.464 -7.585 0.551 1.00 82.50 85 ASN A N 1
ATOM 626 C CA . ASN A 1 85 ? 15.830 -7.271 1.932 1.00 82.50 85 ASN A CA 1
ATOM 627 C C . ASN A 1 85 ? 15.279 -5.905 2.358 1.00 82.50 85 ASN A C 1
ATOM 629 O O . ASN A 1 85 ? 14.700 -5.807 3.429 1.00 82.50 85 ASN A O 1
ATOM 633 N N . ALA A 1 86 ? 15.377 -4.883 1.503 1.00 79.44 86 ALA A N 1
ATOM 634 C CA . ALA A 1 86 ? 14.816 -3.567 1.803 1.00 79.44 86 ALA A CA 1
ATOM 635 C C . ALA A 1 86 ? 13.284 -3.604 1.964 1.00 79.44 86 ALA A C 1
ATOM 637 O O . ALA A 1 86 ? 12.747 -2.973 2.869 1.00 79.44 86 ALA A O 1
ATOM 638 N N . LEU A 1 87 ? 12.582 -4.397 1.142 1.00 80.31 87 LEU A N 1
ATOM 639 C CA . LEU A 1 87 ? 11.148 -4.647 1.315 1.00 80.31 87 LEU A CA 1
ATOM 640 C C . LEU A 1 87 ? 10.851 -5.335 2.653 1.00 80.31 87 LEU A C 1
ATOM 642 O O . LEU A 1 87 ? 9.907 -4.957 3.339 1.00 80.31 87 LEU A O 1
ATOM 646 N N . ALA A 1 88 ? 11.634 -6.354 3.015 1.00 83.38 88 ALA A N 1
ATOM 647 C CA . ALA A 1 88 ? 11.454 -7.072 4.272 1.00 83.38 88 ALA A CA 1
ATOM 648 C C . ALA A 1 88 ? 11.66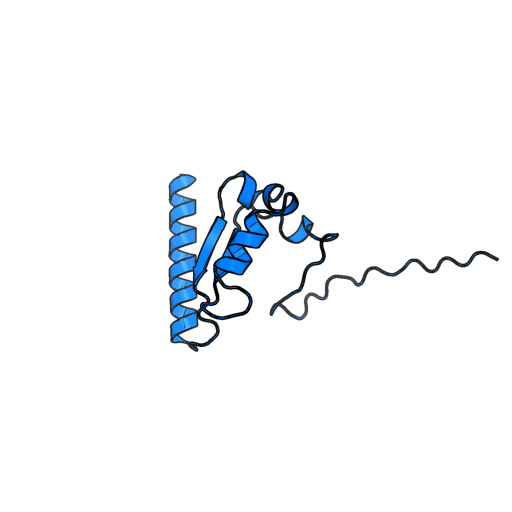5 -6.156 5.488 1.00 83.38 88 ALA A C 1
ATOM 650 O O . ALA A 1 88 ? 10.835 -6.172 6.393 1.00 83.38 88 ALA A O 1
ATOM 651 N N . ASP A 1 89 ? 12.712 -5.327 5.470 1.00 85.06 89 ASP A N 1
ATOM 652 C CA . ASP A 1 89 ? 13.006 -4.356 6.528 1.00 85.06 89 ASP A CA 1
ATOM 653 C C . ASP A 1 89 ? 11.866 -3.331 6.676 1.00 85.06 89 ASP A C 1
ATOM 655 O O . ASP A 1 89 ? 1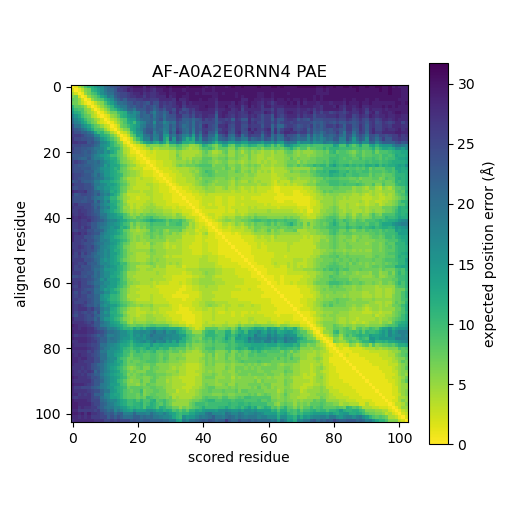1.457 -2.994 7.789 1.00 85.06 89 ASP A O 1
ATOM 659 N N . GLU A 1 90 ? 11.304 -2.865 5.557 1.00 81.88 90 GLU A N 1
ATOM 660 C CA . GLU A 1 90 ? 10.199 -1.905 5.561 1.00 81.88 90 GLU A CA 1
ATOM 661 C C . GLU A 1 90 ? 8.892 -2.521 6.083 1.00 81.88 90 GLU A C 1
ATOM 663 O O . GLU A 1 90 ? 8.175 -1.902 6.873 1.00 81.88 90 GLU A O 1
ATOM 668 N N . LEU A 1 91 ? 8.605 -3.772 5.713 1.00 84.00 91 LEU A N 1
ATOM 669 C CA . LEU A 1 91 ? 7.474 -4.519 6.264 1.00 84.00 91 LEU A CA 1
ATOM 670 C C . LEU A 1 91 ? 7.652 -4.799 7.764 1.00 84.00 91 LEU A C 1
ATOM 672 O O . LEU A 1 91 ? 6.684 -4.710 8.518 1.00 84.00 91 LEU A O 1
ATOM 676 N N . GLU A 1 92 ? 8.868 -5.105 8.224 1.00 86.81 92 GLU A N 1
ATOM 677 C CA . GLU A 1 92 ? 9.158 -5.289 9.650 1.00 86.81 92 GLU A CA 1
ATOM 678 C C . GLU A 1 92 ? 8.936 -3.988 10.435 1.00 86.81 92 GLU A C 1
ATOM 680 O O . GLU A 1 92 ? 8.282 -4.004 11.484 1.00 86.81 92 GLU A O 1
ATOM 685 N N . ARG A 1 93 ? 9.395 -2.848 9.898 1.00 83.75 93 ARG A N 1
ATOM 686 C CA . ARG A 1 93 ? 9.141 -1.513 10.464 1.00 83.75 93 ARG A CA 1
ATOM 687 C C . ARG A 1 93 ? 7.643 -1.224 10.572 1.00 83.75 93 ARG A C 1
ATOM 689 O O . ARG A 1 93 ? 7.180 -0.815 11.635 1.00 83.75 93 ARG A O 1
ATOM 696 N N . LEU A 1 94 ? 6.887 -1.488 9.508 1.00 80.75 94 LEU A N 1
ATOM 697 C CA . LEU A 1 94 ? 5.437 -1.305 9.467 1.00 80.75 94 LEU A CA 1
ATOM 698 C C . LEU A 1 94 ? 4.720 -2.136 10.539 1.00 80.75 94 LEU A C 1
ATOM 700 O O . LEU A 1 94 ? 3.898 -1.619 11.295 1.00 80.75 94 LEU A O 1
ATOM 704 N N . VAL A 1 95 ? 5.057 -3.423 10.649 1.00 83.38 95 VAL A N 1
ATOM 705 C CA . VAL A 1 95 ? 4.477 -4.309 11.668 1.00 83.38 95 VAL A CA 1
ATOM 706 C C . VAL A 1 95 ? 4.814 -3.820 13.079 1.00 83.38 95 VAL A C 1
ATOM 708 O O . VAL A 1 95 ? 3.958 -3.854 13.966 1.00 83.38 95 VAL A O 1
ATOM 711 N N . ALA A 1 96 ? 6.037 -3.339 13.307 1.00 83.50 96 ALA A N 1
ATOM 712 C CA . ALA A 1 96 ? 6.426 -2.771 14.593 1.00 83.50 96 ALA A CA 1
ATOM 713 C C . ALA A 1 96 ? 5.612 -1.511 14.943 1.00 83.50 96 ALA A C 1
ATOM 715 O O . ALA A 1 96 ? 5.141 -1.381 16.075 1.00 83.50 96 ALA A O 1
ATOM 716 N N . GLU A 1 97 ? 5.389 -0.610 13.985 1.00 79.81 97 GLU A N 1
ATOM 717 C CA . GLU A 1 97 ? 4.592 0.608 14.181 1.00 79.81 97 GLU A CA 1
ATOM 718 C C . GLU A 1 97 ? 3.136 0.294 14.532 1.00 79.81 97 GLU A C 1
ATOM 720 O O . GLU A 1 97 ? 2.616 0.816 15.521 1.00 79.81 97 GLU A O 1
ATOM 725 N N . LEU A 1 98 ? 2.513 -0.637 13.807 1.00 75.44 98 LEU A N 1
ATOM 726 C CA . LEU A 1 98 ? 1.147 -1.090 14.082 1.00 75.44 98 LEU A CA 1
ATOM 727 C C . LEU A 1 98 ? 1.012 -1.698 15.487 1.00 75.44 98 LEU A C 1
ATOM 729 O O . LEU A 1 98 ? 0.077 -1.378 16.221 1.00 75.44 98 LEU A O 1
ATOM 733 N N . ASN A 1 99 ? 1.982 -2.516 15.906 1.00 72.62 99 ASN A N 1
ATOM 734 C CA . ASN A 1 99 ? 2.002 -3.105 17.249 1.00 72.62 99 ASN A CA 1
ATOM 735 C C . ASN A 1 99 ? 2.175 -2.062 18.362 1.00 72.62 99 ASN A C 1
ATOM 737 O O . ASN A 1 99 ? 1.723 -2.282 19.483 1.00 72.62 99 ASN A O 1
ATOM 741 N N . THR A 1 100 ? 2.817 -0.932 18.065 1.00 70.44 100 THR A N 1
ATOM 742 C CA . THR A 1 100 ? 3.023 0.153 19.034 1.00 70.44 100 THR A CA 1
ATOM 743 C C . THR A 1 100 ? 1.762 1.006 19.208 1.00 70.44 100 THR A C 1
ATOM 745 O O . THR A 1 100 ? 1.560 1.592 20.265 1.00 70.44 100 THR A O 1
ATOM 748 N N . ILE A 1 101 ? 0.900 1.068 18.189 1.00 59.09 101 ILE A N 1
ATOM 749 C CA . ILE A 1 101 ? -0.386 1.784 18.229 1.00 59.09 101 ILE A CA 1
ATOM 750 C C . ILE A 1 101 ? -1.475 0.943 18.922 1.00 59.09 101 ILE A C 1
ATOM 752 O O . ILE A 1 101 ? -2.393 1.499 19.524 1.00 59.09 101 ILE A O 1
ATOM 756 N N . ALA A 1 102 ? -1.378 -0.388 18.851 1.00 58.53 102 ALA A N 1
ATOM 757 C CA . ALA A 1 102 ? -2.357 -1.320 19.416 1.00 58.53 102 ALA A CA 1
ATOM 758 C C . ALA A 1 102 ? -2.113 -1.718 20.891 1.00 58.53 102 ALA A C 1
ATOM 760 O O . ALA A 1 102 ? -2.972 -2.382 21.480 1.00 58.53 102 ALA A O 1
ATOM 761 N N . GLY A 1 103 ? -0.958 -1.364 21.470 1.00 49.34 103 GLY A N 1
ATOM 762 C CA . GLY A 1 103 ? -0.567 -1.673 22.857 1.00 49.34 103 GLY A CA 1
ATOM 763 C C . GLY A 1 103 ? -0.748 -0.505 23.817 1.00 49.34 103 GLY A C 1
ATOM 764 O O . GLY A 1 103 ? -1.133 -0.772 24.979 1.00 49.34 103 GLY A O 1
#

pLDDT: mean 74.9, std 14.56, range [39.06, 90.69]